Protein AF-A0A523DWX5-F1 (afdb_monomer)

Secondary structure (DSSP, 8-state):
-EEEEE-SSS-EEEE-GGG-EEEE-TT-EEEE-HHHHTSHHHHHHHHTTSEEEE--S--------------------------------

Radius of gyration: 24.33 Å; Cα contacts (8 Å, |Δi|>4): 111; chains: 1; bounding box: 23×54×76 Å

pLDDT: mean 73.85, std 17.17, range [41.66, 91.88]

Solvent-accessible surface area (backbone atoms only — not comparable to full-atom values): 5762 Å² total; per-residue (Å²): 109,33,30,37,34,28,68,36,91,52,72,43,79,43,82,39,74,93,85,40,69,51,77,28,49,48,69,29,57,49,79,46,50,55,80,44,61,72,33,69,72,50,46,50,35,42,76,68,59,44,32,48,81,39,91,57,81,85,72,81,69,69,85,68,69,69,72,75,70,68,78,66,67,73,74,70,79,80,79,84,77,85,87,83,81,89,86,86,134

Sequence (89 aa):
MKTVTNKTRTPLKIPLPRGKSLHLGPGKTGQLRDDAAAQPRIKKLVEAGSIEIFDGGKTDAGTSGMAAAAHTASKGFAKSGAKSRGGDR

Mean predicted aligned error: 14.44 Å

Structure (mmCIF, N/CA/C/O backbone):
data_AF-A0A523DWX5-F1
#
_entry.id   AF-A0A523DWX5-F1
#
loop_
_atom_site.group_PDB
_atom_site.id
_atom_site.type_symbol
_atom_site.label_atom_id
_atom_site.label_alt_id
_atom_site.label_comp_id
_atom_site.label_a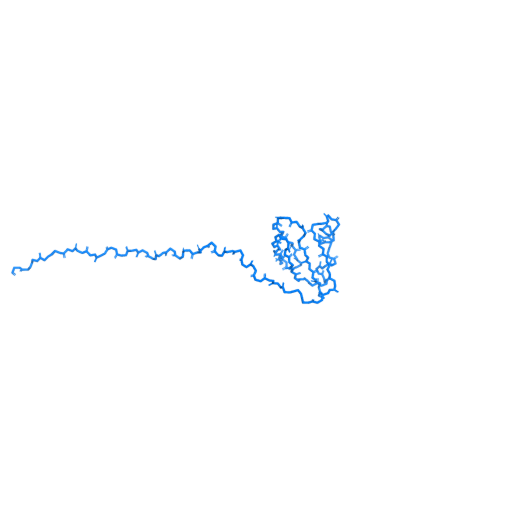sym_id
_atom_site.label_entity_id
_atom_site.label_seq_id
_atom_site.pdbx_PDB_ins_code
_atom_site.Cartn_x
_atom_site.Cartn_y
_atom_site.Cartn_z
_atom_site.occupancy
_atom_site.B_iso_or_equiv
_atom_site.auth_seq_id
_atom_site.auth_comp_id
_atom_site.auth_asym_id
_atom_site.auth_atom_id
_atom_site.pdbx_PDB_model_num
ATOM 1 N N . MET A 1 1 ? 14.576 2.02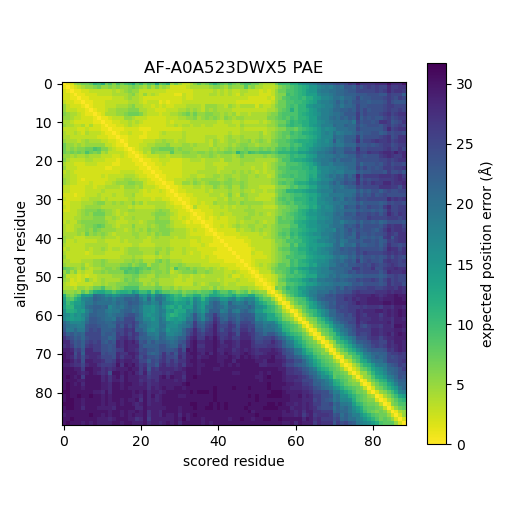5 -3.486 1.00 78.50 1 MET A N 1
ATOM 2 C CA . MET A 1 1 ? 13.789 1.633 -2.291 1.00 78.50 1 MET A CA 1
ATOM 3 C C . MET A 1 1 ? 12.743 2.703 -2.088 1.00 78.50 1 MET A C 1
ATOM 5 O O . MET A 1 1 ? 13.129 3.858 -1.952 1.00 78.50 1 MET A O 1
ATOM 9 N N . LYS A 1 2 ? 11.460 2.334 -2.065 1.00 85.94 2 LYS A N 1
ATOM 10 C CA . LYS A 1 2 ? 10.354 3.292 -1.965 1.00 85.94 2 LYS A CA 1
ATOM 11 C C . LYS A 1 2 ? 9.649 3.196 -0.625 1.00 85.94 2 LYS A C 1
ATOM 13 O O . LYS A 1 2 ? 9.479 2.105 -0.076 1.00 85.94 2 LYS A O 1
ATOM 18 N N . THR A 1 3 ? 9.197 4.337 -0.137 1.00 88.25 3 THR A N 1
ATOM 19 C CA . THR A 1 3 ? 8.341 4.437 1.041 1.00 88.25 3 THR A CA 1
ATOM 20 C C . THR A 1 3 ? 6.887 4.490 0.590 1.00 88.25 3 THR A C 1
ATOM 22 O O . THR A 1 3 ? 6.573 5.158 -0.387 1.00 88.25 3 THR A O 1
ATOM 25 N N . VAL A 1 4 ? 5.992 3.799 1.289 1.00 88.81 4 VAL A N 1
ATOM 26 C CA . VAL A 1 4 ? 4.556 3.772 0.999 1.00 88.81 4 VAL A CA 1
ATOM 27 C C . VAL A 1 4 ? 3.762 4.091 2.248 1.00 88.81 4 VAL A C 1
ATOM 29 O O . VAL A 1 4 ? 4.011 3.502 3.297 1.00 88.81 4 VAL A O 1
ATOM 32 N N . THR A 1 5 ? 2.780 4.976 2.118 1.00 89.31 5 THR A N 1
ATOM 33 C CA . THR A 1 5 ? 1.906 5.426 3.206 1.00 89.31 5 THR A CA 1
ATOM 34 C C . THR A 1 5 ? 0.476 4.972 2.958 1.00 89.31 5 THR A C 1
ATOM 36 O O . THR A 1 5 ? -0.060 5.185 1.873 1.00 89.31 5 THR A O 1
ATOM 39 N N . ASN A 1 6 ? -0.165 4.384 3.969 1.00 91.88 6 ASN A N 1
ATOM 40 C CA . ASN A 1 6 ? -1.596 4.103 3.950 1.00 91.88 6 ASN A CA 1
ATOM 41 C C . ASN A 1 6 ? -2.383 5.378 4.281 1.00 91.88 6 ASN A C 1
ATOM 43 O O . ASN A 1 6 ? -2.299 5.882 5.400 1.00 91.88 6 ASN A O 1
ATOM 47 N N . LYS A 1 7 ? -3.166 5.877 3.322 1.00 90.75 7 LYS A N 1
ATOM 48 C CA . LYS A 1 7 ? -4.029 7.058 3.505 1.00 90.75 7 LYS A CA 1
ATOM 49 C C . LYS A 1 7 ? -5.419 6.711 4.031 1.00 90.75 7 LYS A C 1
ATOM 51 O O . LYS A 1 7 ? -6.172 7.595 4.429 1.00 90.75 7 LYS A O 1
ATOM 56 N N . THR A 1 8 ? -5.769 5.432 4.047 1.00 88.12 8 THR A N 1
ATOM 57 C CA . THR A 1 8 ? -7.067 4.966 4.526 1.00 88.12 8 THR A CA 1
ATOM 58 C C . THR A 1 8 ? -7.099 4.871 6.052 1.00 88.12 8 THR A C 1
ATOM 60 O O . THR A 1 8 ? -6.078 4.709 6.726 1.00 88.12 8 THR A O 1
ATOM 63 N N . ARG A 1 9 ? -8.312 4.933 6.614 1.00 89.94 9 ARG A N 1
ATOM 64 C CA . ARG A 1 9 ? -8.571 4.723 8.052 1.00 89.94 9 ARG A CA 1
ATOM 65 C C . ARG A 1 9 ? -8.662 3.239 8.424 1.00 89.94 9 ARG A C 1
ATOM 67 O O . ARG A 1 9 ? -8.940 2.909 9.572 1.00 89.94 9 ARG A O 1
ATOM 74 N N . THR A 1 10 ? -8.412 2.351 7.466 1.00 88.31 10 THR A N 1
ATOM 75 C CA . THR A 1 10 ? -8.463 0.897 7.618 1.00 88.31 10 THR A CA 1
ATOM 76 C C . THR A 1 10 ? -7.072 0.284 7.454 1.00 88.31 10 THR A C 1
ATOM 78 O O . THR A 1 10 ? -6.263 0.803 6.685 1.00 88.31 10 THR A O 1
ATOM 81 N N . PRO A 1 11 ? -6.760 -0.834 8.130 1.00 90.06 11 PRO A N 1
ATOM 82 C CA . PRO A 1 11 ? -5.557 -1.602 7.829 1.00 90.06 11 PRO A CA 1
ATOM 83 C C . PRO A 1 11 ? -5.576 -2.091 6.374 1.00 90.06 11 PRO A C 1
ATOM 85 O O . PRO A 1 11 ? -6.582 -2.623 5.910 1.00 90.06 11 PRO A O 1
ATOM 88 N N . LEU A 1 12 ? -4.458 -1.946 5.665 1.00 89.12 12 LEU A N 1
ATOM 89 C CA . LEU A 1 12 ? -4.292 -2.409 4.290 1.00 89.12 12 LEU A CA 1
ATOM 90 C C . LEU A 1 12 ? -3.271 -3.542 4.222 1.00 89.12 12 LEU A C 1
ATOM 92 O O . LEU A 1 12 ? -2.167 -3.451 4.763 1.00 89.12 12 LEU A O 1
ATOM 96 N N . LYS A 1 13 ? -3.631 -4.604 3.501 1.00 90.38 13 LYS A N 1
ATOM 97 C CA . LYS A 1 13 ? -2.730 -5.703 3.147 1.00 90.38 13 LYS A CA 1
ATOM 98 C C . LYS A 1 13 ? -2.361 -5.592 1.674 1.00 90.38 13 LYS A C 1
ATOM 100 O O . LYS A 1 13 ? -3.199 -5.811 0.804 1.00 90.38 13 LYS A O 1
ATOM 105 N N . ILE A 1 14 ? -1.097 -5.292 1.399 1.00 86.88 14 ILE A N 1
ATOM 106 C CA . ILE A 1 14 ? -0.584 -5.115 0.040 1.00 86.88 14 ILE A CA 1
ATOM 107 C C . ILE A 1 14 ? 0.210 -6.366 -0.353 1.00 86.88 14 I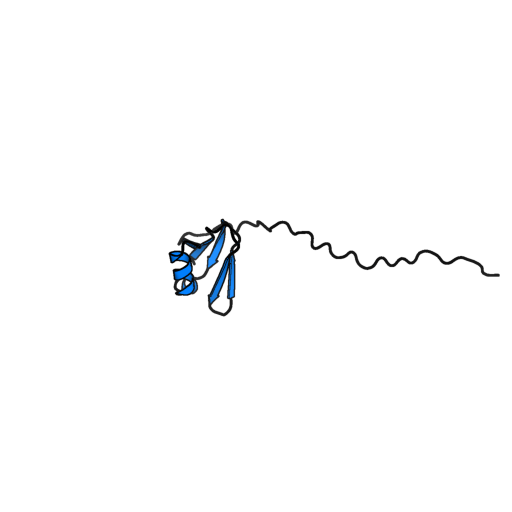LE A C 1
ATOM 109 O O . ILE A 1 14 ? 1.249 -6.639 0.253 1.00 86.88 14 ILE A O 1
ATOM 113 N N . PRO A 1 15 ? -0.235 -7.144 -1.353 1.00 88.88 15 PRO A N 1
ATOM 114 C CA . PRO A 1 15 ? 0.526 -8.287 -1.838 1.00 88.88 15 PRO A CA 1
ATOM 115 C C . PRO A 1 15 ? 1.776 -7.813 -2.589 1.00 88.88 15 PRO A C 1
ATOM 117 O O . PRO A 1 15 ? 1.694 -7.006 -3.516 1.00 88.88 15 PRO A O 1
ATOM 120 N N . LEU A 1 16 ? 2.931 -8.343 -2.197 1.00 88.94 16 LEU A N 1
ATOM 121 C CA . LEU A 1 16 ? 4.230 -8.075 -2.802 1.00 88.94 16 LEU A CA 1
ATOM 122 C C . LEU A 1 16 ? 4.696 -9.272 -3.654 1.00 88.94 16 LEU A C 1
ATOM 124 O O . LEU A 1 16 ? 4.228 -10.401 -3.469 1.00 88.94 16 LEU A O 1
ATOM 128 N N . PRO A 1 17 ? 5.660 -9.063 -4.568 1.00 84.31 17 PRO A N 1
ATOM 129 C CA . PRO A 1 17 ? 6.303 -10.151 -5.296 1.00 84.31 17 PRO A CA 1
ATOM 130 C C . PRO A 1 17 ? 6.909 -11.210 -4.362 1.00 84.31 17 PRO A C 1
ATOM 132 O O . PRO A 1 17 ? 7.283 -10.919 -3.224 1.00 84.31 17 PRO A O 1
ATOM 135 N N . ARG A 1 18 ? 7.064 -12.439 -4.876 1.00 85.56 18 ARG A N 1
ATOM 136 C CA . ARG A 1 18 ? 7.605 -13.604 -4.140 1.00 85.56 18 ARG A CA 1
ATOM 137 C C . ARG A 1 18 ? 6.723 -14.083 -2.975 1.00 85.56 18 ARG A C 1
ATOM 139 O O . ARG A 1 18 ? 7.239 -14.600 -1.992 1.00 85.56 18 ARG A O 1
ATOM 146 N N . GLY A 1 19 ? 5.406 -13.883 -3.071 1.00 84.25 19 GLY A N 1
ATOM 147 C CA . GLY A 1 19 ? 4.445 -14.344 -2.059 1.00 84.25 19 GLY A CA 1
ATOM 148 C C . GLY A 1 19 ? 4.484 -13.561 -0.743 1.00 84.25 19 GLY A C 1
ATOM 149 O O . GLY A 1 19 ? 3.884 -13.983 0.241 1.00 84.25 19 GLY A O 1
ATOM 150 N N 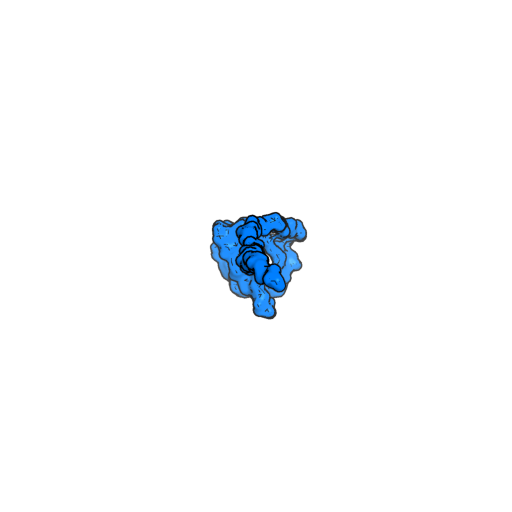. LYS A 1 20 ? 5.185 -12.422 -0.702 1.00 88.06 20 LYS A N 1
ATOM 151 C CA . LYS A 1 20 ? 5.262 -11.566 0.487 1.00 88.06 20 LYS A CA 1
ATOM 152 C C . LYS A 1 20 ? 4.037 -10.655 0.576 1.00 88.06 20 LYS A C 1
ATOM 154 O O . LYS A 1 20 ? 3.310 -10.457 -0.393 1.00 88.06 20 LYS A O 1
ATOM 159 N N . SER A 1 21 ? 3.785 -10.088 1.748 1.00 89.12 21 SER A N 1
ATOM 160 C CA . SER A 1 21 ? 2.725 -9.094 1.949 1.00 89.12 21 SER A CA 1
ATOM 161 C C . SER A 1 21 ? 3.218 -7.994 2.878 1.00 89.12 21 SER A C 1
ATOM 163 O O . SER A 1 21 ? 3.865 -8.285 3.881 1.00 89.12 21 SER A O 1
ATOM 165 N N . LEU A 1 22 ? 2.903 -6.746 2.545 1.00 89.19 22 LEU A N 1
ATOM 166 C CA . LEU A 1 22 ? 3.133 -5.586 3.396 1.00 89.19 22 LEU A CA 1
ATOM 167 C C . LEU A 1 22 ? 1.822 -5.243 4.104 1.00 89.19 22 LEU A C 1
ATOM 169 O O . LEU A 1 22 ? 0.829 -4.919 3.453 1.00 89.19 22 LEU A O 1
ATOM 173 N N . HIS A 1 23 ? 1.815 -5.340 5.430 1.00 90.19 23 HIS A N 1
ATOM 174 C CA . HIS A 1 23 ? 0.690 -4.900 6.248 1.00 90.19 23 HIS A CA 1
ATOM 175 C C . HIS A 1 23 ? 0.938 -3.461 6.693 1.00 90.19 23 HIS A C 1
ATOM 177 O O . HIS A 1 23 ? 1.889 -3.195 7.426 1.00 90.19 23 HIS A O 1
ATOM 183 N N . LEU A 1 24 ? 0.081 -2.541 6.259 1.00 90.00 24 LEU A N 1
ATOM 184 C CA . LEU A 1 24 ? 0.105 -1.148 6.684 1.00 90.00 24 LEU A CA 1
ATOM 185 C C . LEU A 1 24 ? -1.106 -0.880 7.570 1.00 90.00 24 LEU A C 1
ATOM 187 O O . LEU A 1 24 ? -2.249 -1.009 7.137 1.00 90.00 24 LEU A O 1
ATOM 191 N N . GLY A 1 25 ? -0.863 -0.481 8.817 1.00 88.19 25 GLY A N 1
ATOM 192 C CA . GLY A 1 25 ? -1.925 0.058 9.668 1.00 88.19 25 GLY A CA 1
ATOM 193 C C . GLY A 1 25 ? -2.509 1.357 9.091 1.00 88.19 25 GLY A C 1
ATOM 194 O O . GLY A 1 25 ? -1.918 1.940 8.178 1.00 88.19 25 GLY A O 1
ATOM 195 N N . PRO A 1 26 ? -3.654 1.824 9.605 1.00 89.81 26 PRO A N 1
ATOM 196 C CA . PRO A 1 26 ? -4.238 3.093 9.178 1.00 89.81 26 PRO A CA 1
ATOM 197 C C . PRO A 1 26 ? -3.263 4.247 9.442 1.00 89.81 26 PRO A C 1
ATOM 199 O O . PRO A 1 26 ? -2.705 4.340 10.534 1.00 89.81 26 PRO A O 1
ATOM 202 N N . GLY A 1 27 ? -3.009 5.085 8.435 1.00 87.00 27 GLY A N 1
ATOM 203 C CA . GLY A 1 27 ? -2.053 6.199 8.531 1.00 87.00 27 GLY A CA 1
ATOM 204 C C . GLY A 1 27 ? -0.572 5.800 8.616 1.00 87.00 27 GLY A C 1
ATOM 205 O O . GLY A 1 27 ? 0.280 6.676 8.745 1.00 87.00 27 GLY A O 1
ATOM 206 N N . LYS A 1 28 ? -0.236 4.503 8.571 1.00 88.88 28 LYS A N 1
ATOM 207 C CA . LYS A 1 28 ? 1.148 4.034 8.729 1.00 88.88 28 LYS A CA 1
ATOM 208 C C . LYS A 1 28 ? 1.912 3.996 7.418 1.00 88.88 28 LYS A C 1
ATOM 210 O O . LYS A 1 28 ? 1.337 3.832 6.341 1.00 88.88 28 LYS A O 1
ATOM 215 N N . THR A 1 29 ? 3.230 4.056 7.550 1.00 88.19 29 THR A N 1
ATOM 216 C CA . THR A 1 29 ? 4.185 3.925 6.456 1.00 88.19 29 THR A CA 1
ATOM 217 C C . THR A 1 29 ? 4.900 2.576 6.491 1.00 88.19 29 THR A C 1
ATOM 219 O O . THR A 1 29 ? 4.993 1.916 7.528 1.00 88.19 29 THR A O 1
ATOM 222 N N . GLY A 1 30 ? 5.392 2.140 5.338 1.00 87.44 30 GLY A N 1
ATOM 223 C CA . GLY A 1 30 ? 6.243 0.966 5.197 1.00 87.44 30 GLY A CA 1
ATOM 224 C C . GLY A 1 30 ? 7.113 1.077 3.955 1.00 87.44 30 GLY A C 1
ATOM 225 O O . GLY A 1 30 ? 6.854 1.887 3.071 1.00 87.44 30 GLY A O 1
ATOM 226 N N . GLN A 1 31 ? 8.165 0.270 3.886 1.00 88.31 31 GLN A N 1
ATOM 227 C CA . GLN A 1 31 ? 9.110 0.304 2.772 1.00 88.31 31 GLN A CA 1
ATOM 228 C C . GLN A 1 31 ? 8.886 -0.888 1.844 1.00 88.31 31 GLN A C 1
ATOM 230 O O . GLN A 1 31 ? 8.633 -2.009 2.296 1.00 88.31 31 GLN A O 1
ATOM 235 N N . LEU A 1 32 ? 9.010 -0.658 0.539 1.00 86.06 32 LEU A N 1
ATOM 236 C CA . LEU A 1 32 ? 9.013 -1.711 -0.470 1.00 86.06 32 LEU A CA 1
ATOM 237 C C . LEU A 1 32 ? 10.099 -1.483 -1.524 1.00 86.06 32 LEU A C 1
ATOM 239 O O . LEU A 1 32 ? 10.626 -0.387 -1.707 1.00 86.06 32 LEU A O 1
ATOM 243 N N . ARG A 1 33 ? 10.458 -2.565 -2.214 1.00 86.38 33 ARG A N 1
ATOM 244 C CA . ARG A 1 33 ? 11.445 -2.539 -3.300 1.00 86.38 33 ARG A CA 1
ATOM 245 C C . ARG A 1 33 ? 10.872 -1.874 -4.546 1.00 86.38 33 ARG A C 1
ATOM 247 O O . ARG A 1 33 ? 9.676 -1.976 -4.807 1.00 86.38 33 ARG A O 1
ATOM 254 N N . ASP A 1 34 ? 11.743 -1.301 -5.367 1.00 84.94 34 ASP A N 1
ATOM 255 C CA . ASP A 1 34 ? 11.350 -0.636 -6.617 1.00 84.94 34 ASP A CA 1
ATOM 256 C C . ASP A 1 34 ? 10.660 -1.618 -7.583 1.00 84.94 34 ASP A C 1
ATOM 258 O O . ASP A 1 34 ? 9.625 -1.297 -8.167 1.00 84.94 34 ASP A O 1
ATOM 262 N N . ASP A 1 35 ? 11.134 -2.870 -7.619 1.00 85.62 35 ASP A N 1
ATOM 263 C CA . ASP A 1 35 ? 10.519 -3.977 -8.370 1.00 85.62 35 ASP A CA 1
ATOM 264 C C . ASP A 1 35 ? 9.052 -4.220 -7.982 1.00 85.62 35 ASP A C 1
ATOM 266 O O . ASP A 1 35 ? 8.227 -4.624 -8.805 1.00 85.62 35 ASP A O 1
ATOM 270 N N . AL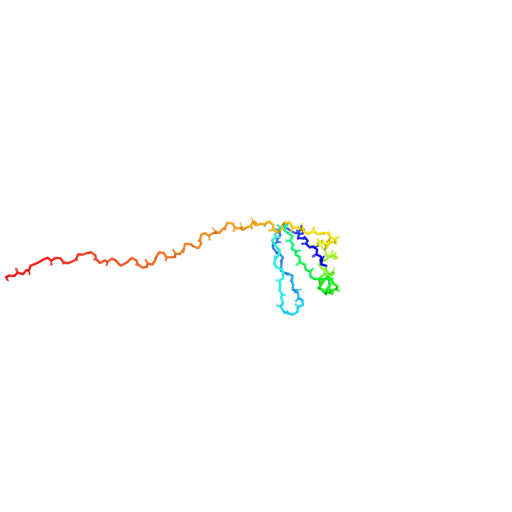A A 1 36 ? 8.727 -4.006 -6.703 1.00 83.94 36 ALA A N 1
ATOM 271 C CA . ALA A 1 36 ? 7.366 -4.112 -6.210 1.00 83.94 36 ALA A CA 1
ATOM 272 C C . ALA A 1 36 ? 6.563 -2.856 -6.571 1.00 83.94 36 ALA A C 1
ATOM 274 O O . ALA A 1 36 ? 5.439 -2.991 -7.042 1.00 83.94 36 ALA A O 1
ATOM 275 N N . ALA A 1 37 ? 7.138 -1.655 -6.448 1.00 83.62 37 ALA A N 1
ATOM 276 C CA . ALA A 1 37 ? 6.465 -0.400 -6.804 1.00 83.62 37 ALA A CA 1
ATOM 277 C C . ALA A 1 37 ? 5.984 -0.373 -8.267 1.00 83.62 37 ALA A C 1
ATOM 279 O O . ALA A 1 37 ? 4.941 0.201 -8.573 1.00 83.62 37 ALA A O 1
ATOM 280 N N . ALA A 1 38 ? 6.721 -1.025 -9.169 1.00 85.06 38 ALA A N 1
ATOM 281 C CA . ALA A 1 38 ? 6.382 -1.101 -10.586 1.00 85.06 38 ALA A CA 1
ATOM 282 C C . ALA A 1 38 ? 5.180 -2.016 -10.906 1.00 85.06 38 ALA A C 1
ATOM 284 O O . ALA A 1 38 ? 4.662 -1.968 -12.026 1.00 85.06 38 ALA A O 1
ATOM 285 N N . GLN A 1 39 ? 4.719 -2.839 -9.957 1.00 86.31 39 GLN A N 1
ATOM 286 C CA . GLN A 1 39 ? 3.670 -3.828 -10.204 1.00 86.31 39 GLN A CA 1
ATOM 287 C C . GLN A 1 39 ? 2.293 -3.184 -10.426 1.00 86.31 39 GLN A C 1
ATOM 289 O O . GLN A 1 39 ? 1.908 -2.263 -9.700 1.00 86.31 39 GLN A O 1
ATOM 294 N N . PRO A 1 40 ? 1.474 -3.732 -11.343 1.00 86.31 40 PRO A N 1
ATOM 295 C CA . PRO A 1 40 ? 0.166 -3.167 -11.674 1.00 86.31 40 PRO A CA 1
ATOM 296 C C . PRO A 1 40 ? -0.792 -3.140 -10.477 1.00 86.31 40 PRO A C 1
ATOM 298 O O . PRO A 1 40 ? -1.607 -2.234 -10.361 1.00 86.31 40 PRO A O 1
ATOM 301 N N . ARG A 1 41 ? -0.685 -4.093 -9.542 1.00 86.69 41 ARG A N 1
ATOM 302 C CA . ARG A 1 41 ? -1.524 -4.113 -8.329 1.00 86.69 41 ARG A CA 1
ATOM 303 C C . ARG A 1 41 ? -1.245 -2.928 -7.406 1.00 86.69 41 ARG A C 1
ATOM 305 O O . ARG A 1 41 ? -2.173 -2.395 -6.816 1.00 86.69 41 ARG A O 1
ATOM 312 N N . ILE A 1 42 ? 0.019 -2.529 -7.290 1.00 86.62 42 ILE A N 1
ATOM 313 C CA . ILE A 1 42 ? 0.427 -1.404 -6.446 1.00 86.62 42 ILE A CA 1
ATOM 314 C C . ILE A 1 42 ? 0.050 -0.089 -7.122 1.00 86.62 42 ILE A C 1
ATOM 316 O O . ILE A 1 42 ? -0.536 0.766 -6.470 1.00 86.62 42 ILE A O 1
ATOM 320 N N . LYS A 1 43 ? 0.252 0.024 -8.440 1.00 87.00 43 LYS A N 1
ATOM 321 C CA . LYS A 1 43 ? -0.228 1.170 -9.226 1.00 87.00 43 LYS A CA 1
ATOM 322 C C . LYS A 1 43 ? -1.735 1.391 -9.076 1.00 87.00 43 LYS A C 1
ATOM 324 O O . LYS A 1 43 ? -2.137 2.504 -8.779 1.00 87.00 43 LYS A O 1
ATOM 329 N N . LYS A 1 44 ? -2.550 0.329 -9.129 1.00 88.69 44 LYS A N 1
ATOM 330 C CA . LYS A 1 44 ? -4.003 0.422 -8.881 1.00 88.69 44 LYS A CA 1
ATOM 331 C C . LYS A 1 44 ? -4.351 0.970 -7.496 1.00 88.69 44 LYS A C 1
ATOM 333 O O . LYS A 1 44 ? -5.321 1.701 -7.357 1.00 88.69 44 LYS A O 1
ATOM 338 N N . LEU A 1 45 ? -3.585 0.614 -6.464 1.00 86.38 45 LEU A N 1
ATOM 339 C CA . LEU A 1 45 ? -3.806 1.133 -5.110 1.00 86.38 45 LEU A CA 1
ATOM 340 C C . LEU A 1 45 ? -3.410 2.613 -4.988 1.00 86.38 45 LEU A C 1
ATOM 342 O O . LEU A 1 45 ? -4.026 3.334 -4.203 1.00 86.38 45 LEU A O 1
ATOM 346 N N . VAL A 1 46 ? -2.407 3.049 -5.756 1.00 88.19 46 VAL A N 1
ATOM 347 C CA . VAL A 1 46 ? -2.017 4.463 -5.870 1.00 88.19 46 VAL A CA 1
ATOM 348 C C . VAL A 1 46 ? -3.083 5.253 -6.623 1.00 88.19 46 VAL A C 1
ATOM 350 O O . VAL A 1 46 ? -3.529 6.286 -6.138 1.00 88.19 46 VAL A O 1
ATOM 353 N N . GLU A 1 47 ? -3.548 4.739 -7.763 1.00 86.75 47 GLU A N 1
ATOM 354 C CA . GLU A 1 47 ? -4.631 5.333 -8.559 1.00 86.75 47 GLU A CA 1
ATOM 355 C C . GLU A 1 47 ? -5.937 5.430 -7.761 1.00 86.75 47 GLU A C 1
ATOM 357 O O . GLU A 1 47 ? -6.630 6.439 -7.825 1.00 86.75 47 GLU A O 1
ATOM 362 N N . ALA A 1 48 ? -6.245 4.418 -6.946 1.00 87.25 48 ALA A N 1
ATOM 363 C CA . ALA A 1 48 ? -7.388 4.437 -6.036 1.00 87.25 48 ALA A CA 1
ATOM 364 C C . ALA A 1 48 ? -7.218 5.406 -4.847 1.00 87.25 48 ALA A C 1
ATOM 366 O O . ALA A 1 48 ? -8.107 5.483 -3.999 1.00 87.25 48 ALA A O 1
ATOM 367 N N . GLY A 1 49 ? -6.068 6.077 -4.708 1.00 85.12 49 GLY A N 1
ATOM 368 C CA . GLY A 1 49 ? -5.761 6.969 -3.584 1.00 85.12 49 GLY A CA 1
ATOM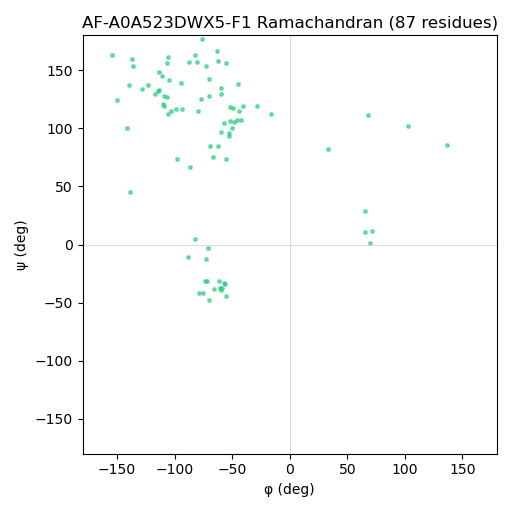 369 C C . GLY A 1 49 ? -5.663 6.260 -2.229 1.00 85.12 49 GLY A C 1
ATOM 370 O O . GLY A 1 49 ? -5.624 6.906 -1.183 1.00 85.12 49 GLY A O 1
ATOM 371 N N . SER A 1 50 ? -5.631 4.924 -2.219 1.00 83.56 50 SER A N 1
ATOM 372 C CA . SER A 1 50 ? -5.551 4.135 -0.985 1.00 83.56 50 SER A CA 1
ATOM 373 C C . SER A 1 50 ? -4.153 4.202 -0.368 1.00 83.56 50 SER A C 1
ATOM 375 O O . SER A 1 50 ? -4.001 4.142 0.857 1.00 83.56 50 SER A O 1
ATOM 377 N N . ILE A 1 51 ? -3.128 4.336 -1.214 1.00 87.50 51 ILE A N 1
ATOM 378 C CA . ILE A 1 51 ? -1.730 4.449 -0.800 1.00 87.50 51 ILE A CA 1
ATOM 379 C C . ILE A 1 51 ? -1.003 5.538 -1.586 1.00 87.50 51 ILE A C 1
ATOM 381 O O . ILE A 1 51 ? -1.331 5.809 -2.736 1.00 87.50 51 ILE A O 1
ATOM 385 N N . GLU A 1 52 ? 0.034 6.108 -0.985 1.00 86.75 52 GLU A N 1
ATOM 386 C CA . GLU A 1 52 ? 0.918 7.084 -1.627 1.00 86.75 52 GLU A CA 1
ATOM 387 C C . GLU A 1 52 ? 2.364 6.581 -1.570 1.00 86.75 52 GLU A C 1
ATOM 389 O O . GLU A 1 52 ? 2.778 6.044 -0.541 1.00 86.75 52 GLU A O 1
ATOM 394 N N . ILE A 1 53 ? 3.116 6.714 -2.668 1.00 86.44 53 ILE A N 1
ATOM 395 C CA . ILE A 1 53 ? 4.507 6.250 -2.778 1.00 86.44 53 ILE A CA 1
ATOM 396 C C . ILE A 1 53 ? 5.442 7.460 -2.810 1.00 86.44 53 ILE A C 1
ATOM 398 O O . ILE A 1 53 ? 5.293 8.330 -3.660 1.00 86.44 53 ILE A O 1
ATOM 402 N N . PHE A 1 54 ? 6.442 7.466 -1.933 1.00 83.56 54 PHE A N 1
ATOM 403 C CA . PHE A 1 54 ? 7.474 8.492 -1.839 1.00 83.56 54 PHE A CA 1
ATOM 404 C C . PHE A 1 54 ? 8.859 7.904 -2.139 1.00 83.56 54 PHE A C 1
ATOM 406 O O . PHE A 1 54 ? 9.275 6.910 -1.533 1.00 83.56 54 PHE A O 1
ATOM 413 N N . ASP A 1 55 ? 9.599 8.558 -3.034 1.00 73.88 55 ASP A N 1
ATOM 414 C CA . ASP A 1 55 ? 11.033 8.342 -3.261 1.00 73.88 55 ASP A CA 1
ATOM 415 C C . ASP A 1 55 ? 11.826 9.224 -2.272 1.00 73.88 55 ASP A C 1
ATOM 417 O O . ASP A 1 55 ? 12.453 10.213 -2.635 1.00 73.88 55 ASP A O 1
ATOM 421 N N . GLY A 1 56 ? 11.721 8.919 -0.974 1.00 58.31 56 GLY A N 1
ATOM 422 C CA . GLY A 1 56 ? 12.333 9.701 0.105 1.00 58.31 56 GLY A CA 1
ATOM 423 C C . GLY A 1 56 ? 12.688 8.814 1.295 1.00 58.31 56 GLY A C 1
ATOM 424 O O . GLY A 1 56 ? 11.849 8.056 1.787 1.00 58.31 56 GLY A O 1
ATOM 425 N N . GL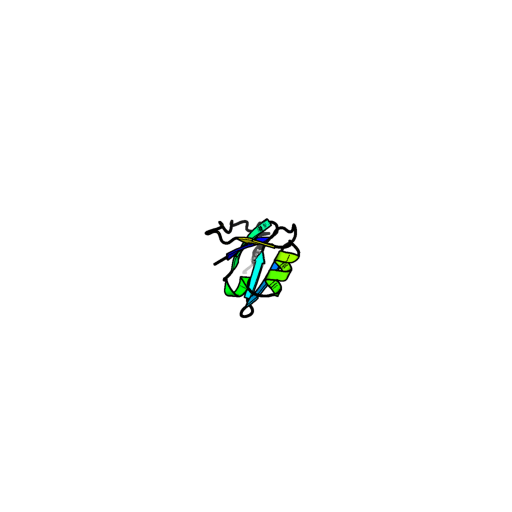Y A 1 57 ? 13.964 8.855 1.687 1.00 58.78 57 GLY A N 1
ATOM 426 C CA . GLY A 1 57 ? 14.604 7.932 2.622 1.00 58.78 57 GLY A CA 1
ATOM 427 C C . GLY A 1 57 ? 14.028 7.914 4.041 1.00 58.78 57 GLY A C 1
ATOM 428 O O . GLY A 1 57 ? 13.397 8.863 4.486 1.00 58.78 57 GLY A O 1
ATOM 429 N N . LYS A 1 58 ? 14.293 6.784 4.718 1.00 52.06 58 LYS A N 1
ATOM 430 C CA . LYS A 1 58 ? 14.066 6.477 6.144 1.00 52.06 58 LYS A CA 1
ATOM 431 C C . LYS A 1 58 ? 12.823 7.146 6.737 1.00 52.06 58 LYS A C 1
ATOM 433 O O . LYS A 1 58 ? 12.911 8.143 7.437 1.00 52.06 58 LYS A O 1
ATOM 438 N N . THR A 1 59 ? 11.669 6.528 6.522 1.00 50.66 59 THR A N 1
ATOM 439 C CA . THR A 1 59 ? 10.556 6.726 7.448 1.00 50.66 59 THR A CA 1
ATOM 440 C C . THR A 1 59 ? 10.807 5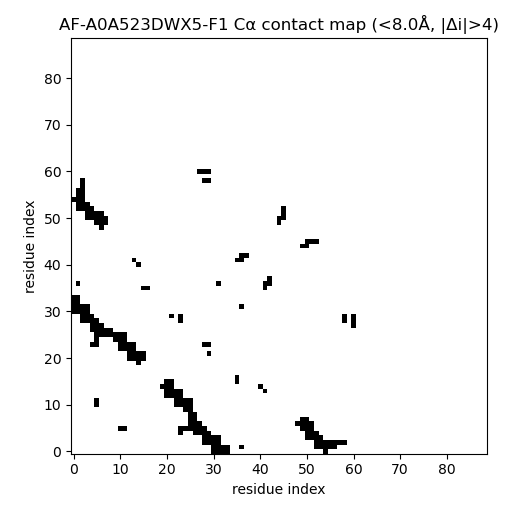.893 8.693 1.00 50.66 59 THR A C 1
ATOM 442 O O . THR A 1 59 ? 11.028 4.682 8.593 1.00 50.66 59 THR A O 1
ATOM 445 N N . ASP A 1 60 ? 10.783 6.543 9.856 1.00 52.62 60 ASP A N 1
ATOM 446 C CA . ASP A 1 60 ? 10.545 5.889 11.133 1.00 52.62 60 ASP A CA 1
ATOM 447 C C . ASP A 1 60 ? 9.284 5.042 10.977 1.00 52.62 60 ASP A C 1
ATOM 449 O O . ASP A 1 60 ? 8.158 5.545 10.986 1.00 52.62 60 ASP A O 1
ATOM 453 N N . ALA A 1 61 ? 9.474 3.738 10.775 1.00 52.03 61 ALA A N 1
ATOM 454 C CA . ALA A 1 61 ? 8.433 2.743 10.945 1.00 52.03 61 ALA A CA 1
ATOM 455 C C . ALA A 1 61 ? 8.123 2.725 12.442 1.00 52.03 61 ALA A C 1
ATOM 457 O O . ALA A 1 61 ? 8.594 1.869 13.191 1.00 52.03 61 ALA A O 1
ATOM 458 N N . GLY A 1 62 ? 7.412 3.766 12.879 1.00 45.16 62 GLY A N 1
ATOM 459 C CA . GLY A 1 62 ? 7.076 4.025 14.255 1.00 45.16 62 GLY A CA 1
ATOM 460 C C . GLY A 1 62 ? 6.440 2.774 14.818 1.00 45.16 62 GLY A C 1
ATOM 461 O O . GLY A 1 62 ? 5.397 2.313 14.339 1.00 45.16 62 GLY A O 1
ATOM 462 N N . THR A 1 63 ? 7.109 2.240 15.831 1.00 46.81 63 THR A N 1
ATOM 463 C CA . THR A 1 63 ? 6.596 1.284 16.800 1.00 46.81 63 THR A CA 1
ATOM 464 C C . THR A 1 63 ? 5.335 1.850 17.459 1.00 46.81 63 THR A C 1
ATOM 466 O O . THR A 1 63 ? 5.301 2.290 18.596 1.00 46.81 63 THR A O 1
ATOM 469 N N . SER A 1 64 ? 4.240 1.869 16.719 1.00 46.97 64 SER A N 1
ATOM 470 C CA . SER A 1 64 ? 2.916 1.788 17.304 1.00 46.97 64 SER A CA 1
ATOM 471 C C . SER A 1 64 ? 2.532 0.332 17.170 1.00 46.97 64 SER A C 1
ATOM 473 O O . SER A 1 64 ? 1.734 -0.056 16.315 1.00 46.97 64 SER A O 1
ATOM 475 N N . GLY A 1 65 ? 3.149 -0.506 18.005 1.00 46.56 65 GLY A N 1
ATOM 476 C CA . GLY A 1 65 ? 2.423 -1.660 18.494 1.00 46.56 65 GLY A CA 1
ATOM 477 C C . GLY A 1 65 ? 1.060 -1.127 18.915 1.00 46.56 65 GLY A C 1
ATOM 478 O O . GLY A 1 65 ? 0.959 -0.366 19.873 1.00 46.56 65 GLY A O 1
ATOM 479 N N . MET A 1 66 ? 0.029 -1.447 18.124 1.00 41.66 66 MET A N 1
ATOM 480 C CA . MET A 1 66 ? -1.318 -1.569 18.658 1.00 41.66 66 MET A CA 1
ATOM 481 C C . MET A 1 66 ? -1.100 -2.280 19.975 1.00 41.66 66 MET A C 1
ATOM 483 O O . MET A 1 66 ? -0.450 -3.333 19.950 1.00 41.66 66 MET A O 1
ATOM 487 N N . ALA A 1 67 ? -1.490 -1.613 21.068 1.00 46.59 67 ALA A N 1
ATOM 488 C CA . ALA A 1 67 ? -1.393 -2.117 22.422 1.00 46.59 67 ALA A CA 1
ATOM 489 C C . ALA A 1 67 ? -1.480 -3.627 22.333 1.00 46.59 67 ALA A C 1
ATOM 491 O O . ALA A 1 67 ? -2.446 -4.134 21.750 1.00 46.59 67 ALA A O 1
ATOM 492 N N . ALA A 1 68 ? -0.425 -4.314 22.774 1.00 45.19 68 ALA A N 1
ATOM 493 C CA . ALA A 1 68 ? -0.539 -5.723 23.044 1.00 45.19 68 ALA A CA 1
ATOM 494 C C . ALA A 1 68 ? -1.746 -5.801 23.976 1.00 45.19 68 ALA A C 1
ATOM 496 O O . ALA A 1 68 ? -1.632 -5.518 25.166 1.00 45.19 68 ALA A O 1
ATOM 497 N N . ALA A 1 69 ? -2.929 -6.070 23.406 1.00 47.38 69 ALA A N 1
ATOM 498 C CA . ALA A 1 69 ? -4.003 -6.723 24.102 1.00 47.38 69 ALA A CA 1
ATOM 499 C C . ALA A 1 69 ? -3.248 -7.876 24.698 1.00 47.38 69 ALA A C 1
ATOM 501 O O . ALA A 1 69 ? -2.694 -8.675 23.934 1.00 47.38 69 ALA A O 1
ATOM 502 N N . ALA A 1 70 ? -3.018 -7.765 26.009 1.00 48.28 70 ALA A N 1
ATOM 503 C CA . ALA A 1 70 ? -2.125 -8.634 26.717 1.00 48.28 70 ALA A CA 1
ATOM 504 C C . ALA A 1 70 ? -2.474 -10.009 26.185 1.00 48.28 70 ALA A C 1
ATOM 506 O O . ALA A 1 70 ? -3.609 -10.465 26.332 1.00 48.28 70 ALA A O 1
ATOM 507 N N . HIS A 1 71 ? -1.531 -10.645 25.493 1.00 48.84 71 HIS A N 1
ATOM 508 C CA . HIS A 1 71 ? -1.517 -12.079 25.537 1.00 48.84 71 HIS A CA 1
ATOM 509 C C . HIS A 1 71 ? -1.263 -12.309 27.019 1.00 48.84 71 HIS A C 1
ATOM 511 O O . HIS A 1 71 ? -0.120 -12.351 27.471 1.00 48.84 71 HIS A O 1
ATOM 517 N N . THR A 1 72 ? -2.344 -12.287 27.807 1.00 47.03 72 THR A N 1
ATOM 518 C CA . THR A 1 72 ? -2.438 -12.952 29.076 1.00 47.03 72 THR A CA 1
ATOM 519 C C . THR A 1 72 ? -2.028 -14.341 28.671 1.00 47.03 72 THR A C 1
ATOM 521 O O . THR A 1 72 ? -2.821 -15.108 28.131 1.00 47.03 72 THR A O 1
ATOM 524 N N . ALA A 1 73 ? -0.728 -14.608 28.820 1.00 54.47 73 ALA A N 1
ATOM 525 C CA . ALA A 1 73 ? -0.235 -15.934 29.045 1.00 54.47 73 ALA A CA 1
ATOM 526 C C . ALA A 1 73 ? -1.242 -16.479 30.043 1.00 54.47 73 ALA A C 1
ATOM 528 O O . ALA A 1 73 ? -1.362 -15.946 31.153 1.00 54.47 73 ALA A O 1
ATOM 529 N N . SER A 1 74 ? -2.101 -17.377 29.567 1.00 58.91 74 SER A N 1
ATOM 530 C CA . SER A 1 74 ? -3.034 -18.088 30.407 1.00 58.91 74 SER A CA 1
ATOM 531 C C . SER A 1 74 ? -2.149 -18.642 31.500 1.00 58.91 74 SER A C 1
ATOM 533 O O . SER A 1 74 ? -1.278 -19.474 31.242 1.00 58.91 74 SER A O 1
ATOM 535 N N . LYS A 1 75 ? -2.250 -18.027 32.687 1.00 57.66 75 LYS A N 1
ATOM 536 C CA . LYS A 1 75 ? -1.501 -18.445 33.861 1.00 57.66 75 LYS A CA 1
ATOM 537 C C . LYS A 1 75 ? -1.729 -19.939 33.924 1.00 57.66 75 LYS A C 1
ATOM 539 O O . LYS A 1 75 ? -2.880 -20.376 33.970 1.00 57.66 75 LYS A O 1
ATOM 544 N N . GLY A 1 76 ? -0.629 -20.678 33.790 1.00 51.53 76 GLY A N 1
ATOM 545 C CA . GLY A 1 76 ? -0.641 -22.124 33.784 1.00 51.53 76 GLY A CA 1
ATOM 546 C C . GLY A 1 76 ? -1.531 -22.612 34.914 1.00 51.53 76 GLY A C 1
ATOM 547 O O . GLY A 1 76 ? -1.540 -22.024 35.995 1.00 51.53 76 GLY A O 1
ATOM 548 N N . PHE A 1 77 ? -2.320 -23.632 34.595 1.00 57.78 77 PHE A N 1
ATOM 549 C CA . PHE A 1 77 ? -3.135 -24.420 35.504 1.00 57.78 77 PHE A CA 1
ATOM 550 C C . PHE A 1 77 ? -2.728 -24.237 36.967 1.00 57.78 77 PHE A C 1
ATOM 552 O O . PHE A 1 77 ? -1.642 -24.649 37.383 1.00 57.78 77 PHE A O 1
ATOM 559 N N . ALA A 1 78 ? -3.615 -23.621 37.746 1.00 52.81 78 ALA A N 1
ATOM 560 C CA . ALA A 1 78 ? -3.532 -23.682 39.189 1.00 52.81 78 ALA A CA 1
ATOM 561 C C . ALA A 1 78 ? -3.552 -25.166 39.574 1.00 52.81 78 ALA A C 1
ATOM 563 O O . ALA A 1 78 ? -4.598 -25.810 39.525 1.00 52.81 78 ALA A O 1
ATOM 564 N N . LYS A 1 79 ? -2.400 -25.732 39.948 1.00 55.16 79 LYS A N 1
ATOM 565 C CA . LYS A 1 79 ? -2.387 -26.957 40.745 1.00 55.16 79 LYS A CA 1
ATOM 566 C C . LYS A 1 79 ? -2.910 -26.576 42.125 1.00 55.16 79 LYS A C 1
ATOM 568 O O . LYS A 1 79 ? -2.151 -26.262 43.037 1.00 55.16 79 LYS A O 1
ATOM 573 N N . SER A 1 80 ? -4.232 -26.563 42.256 1.00 57.78 80 SER A N 1
ATOM 574 C CA . SER A 1 80 ? -4.914 -26.702 43.532 1.00 57.78 80 SER A CA 1
ATOM 575 C C . SER A 1 80 ? -4.503 -28.050 44.118 1.00 57.78 80 SER A C 1
ATOM 577 O O . SER A 1 80 ? -5.016 -29.096 43.732 1.00 57.78 80 SER A O 1
ATOM 579 N N . GLY A 1 81 ? -3.515 -28.020 45.001 1.00 55.06 81 GLY A N 1
ATOM 580 C CA . GLY A 1 81 ? -3.004 -29.192 45.698 1.00 55.06 81 GLY A CA 1
ATOM 581 C C . GLY A 1 81 ? -2.719 -28.869 47.154 1.00 55.06 81 GLY A C 1
ATOM 582 O O . GLY A 1 81 ? -1.657 -29.207 47.657 1.00 55.06 81 GLY A O 1
ATOM 583 N N . ALA A 1 82 ? -3.640 -28.171 47.820 1.00 54.31 82 ALA A N 1
ATOM 584 C CA . ALA A 1 82 ? -3.629 -28.042 49.268 1.00 54.31 82 ALA A CA 1
ATOM 585 C C . ALA A 1 82 ? -4.803 -28.836 49.864 1.00 54.31 82 ALA A C 1
ATOM 587 O O . ALA A 1 82 ? -5.959 -28.501 49.607 1.00 54.31 82 ALA A O 1
ATOM 588 N N . LYS A 1 83 ? -4.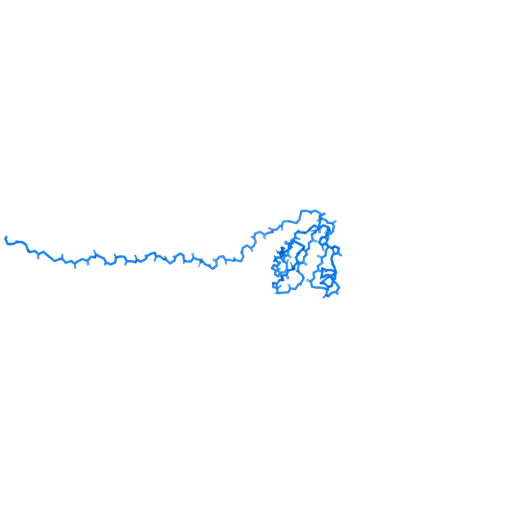443 -29.798 50.733 1.00 57.59 83 LYS A N 1
ATOM 589 C CA . LYS A 1 83 ? -5.214 -30.477 51.802 1.00 57.59 83 LYS A CA 1
ATOM 590 C C . LYS A 1 83 ? -5.751 -31.901 51.544 1.00 57.59 83 LYS A C 1
ATOM 592 O O . LYS A 1 83 ? -6.872 -32.085 51.088 1.00 57.59 83 LYS A O 1
ATOM 597 N N . SER A 1 84 ? -5.046 -32.879 52.117 1.00 57.81 84 SER A N 1
ATOM 598 C CA . SER A 1 84 ? -5.621 -33.988 52.907 1.00 57.81 84 SER A CA 1
ATOM 599 C C . SER A 1 84 ? -4.660 -34.253 54.080 1.00 57.81 84 SER A C 1
ATOM 601 O O . SER A 1 84 ? -3.498 -34.555 53.851 1.00 57.81 84 SER A O 1
ATOM 603 N N . ARG A 1 85 ? -4.971 -33.758 55.288 1.00 58.00 85 ARG A N 1
ATOM 604 C CA . ARG A 1 85 ? -5.652 -34.459 56.402 1.00 58.00 85 ARG A CA 1
ATOM 605 C C . ARG A 1 85 ? -4.791 -35.578 57.000 1.00 58.00 85 ARG A C 1
ATOM 607 O O . ARG A 1 85 ? -4.531 -36.569 56.338 1.00 58.00 85 ARG A O 1
ATOM 614 N N . GLY A 1 86 ? -4.351 -35.355 58.239 1.00 51.94 86 GLY A N 1
ATOM 615 C CA . GLY A 1 86 ? -3.490 -36.261 58.986 1.00 51.94 86 GLY A CA 1
ATOM 616 C C . GLY A 1 86 ? -4.190 -37.486 59.563 1.00 51.94 86 GLY A C 1
ATOM 617 O O . GLY A 1 86 ? -5.413 -37.616 59.489 1.00 51.94 86 GLY A O 1
ATOM 618 N N . GLY A 1 87 ? -3.367 -38.327 60.185 1.00 53.47 87 GLY A N 1
ATOM 619 C CA . GLY A 1 87 ? -3.771 -39.451 61.018 1.00 53.47 87 GLY A CA 1
ATOM 620 C C . GLY A 1 87 ? -2.942 -40.695 60.725 1.00 53.47 87 GLY A C 1
ATOM 621 O O . GLY A 1 87 ? -3.403 -41.543 59.971 1.00 53.47 87 GLY A O 1
ATOM 622 N N . ASP A 1 88 ? -1.776 -40.819 61.359 1.00 62.72 88 ASP A N 1
ATOM 623 C CA . ASP A 1 88 ? -1.118 -42.116 61.542 1.00 62.72 88 ASP A CA 1
ATOM 624 C C . ASP A 1 88 ? -1.274 -42.517 63.012 1.00 62.72 88 ASP A C 1
ATOM 626 O O . ASP A 1 88 ? -1.057 -41.707 63.918 1.00 62.72 88 ASP A O 1
ATOM 630 N N . ARG A 1 89 ? -1.788 -43.735 63.194 1.00 55.75 89 ARG A N 1
ATOM 631 C CA . ARG A 1 89 ? -1.967 -44.430 64.471 1.00 55.75 89 ARG A CA 1
ATOM 632 C C . ARG A 1 89 ? -0.646 -45.014 64.942 1.00 55.75 89 ARG A C 1
ATOM 634 O O . ARG A 1 89 ? 0.112 -45.481 64.066 1.00 55.75 89 ARG A O 1
#

Nearest PDB structures (foldseek):
  6jeo-assembly1_cD  TM=5.682E-01  e=2.604E-01  Nostoc sp. PCC 7120 = FACHB-418
  5h5o-assembly1_B  TM=4.399E-01  e=5.470E+00  Xanthomonas campestris pv. campestris str. B100
  4v3p-assembly1_LT  TM=2.303E-01  e=9.184E+00  Triticum aestivum

Foldseek 3Di:
DKKKFFQDQAWDWAQFPPRDIDIAHHRFMDDDDPVRCPDPSNVVCVVVVRMDIDPDDDDPRDPPPVPCPDPPPVPPDDPPDDDDDDDDD